Protein AF-D3DDX3-F1 (afdb_monomer_lite)

Structure (mmCIF, N/CA/C/O backbone):
data_AF-D3DDX3-F1
#
_entry.id   AF-D3DDX3-F1
#
loop_
_atom_site.group_PDB
_atom_site.id
_atom_site.type_symbol
_atom_site.label_atom_id
_atom_site.label_alt_id
_atom_site.label_comp_id
_atom_site.label_asym_id
_atom_site.label_entity_id
_atom_site.label_seq_id
_atom_site.pdbx_PDB_ins_code
_atom_site.Cartn_x
_atom_site.Cartn_y
_atom_site.Cartn_z
_atom_site.occupancy
_atom_site.B_iso_or_equiv
_atom_site.auth_seq_id
_atom_site.auth_comp_id
_atom_site.auth_asym_id
_atom_site.auth_atom_id
_atom_site.pdbx_PDB_model_num
ATOM 1 N N . MET A 1 1 ? 1.940 1.582 -7.903 1.00 91.50 1 MET A N 1
ATOM 2 C CA . MET A 1 1 ? 1.048 1.317 -6.741 1.00 91.50 1 MET A CA 1
ATOM 3 C C . MET A 1 1 ? 0.524 2.608 -6.095 1.00 91.50 1 MET A C 1
ATOM 5 O O . MET A 1 1 ? -0.682 2.836 -6.135 1.00 91.50 1 MET A O 1
ATOM 9 N N . THR A 1 2 ? 1.395 3.499 -5.598 1.00 95.62 2 THR A N 1
ATOM 10 C CA . THR A 1 2 ? 1.029 4.734 -4.863 1.00 95.62 2 THR A CA 1
ATOM 11 C C . THR A 1 2 ? -0.045 5.587 -5.533 1.00 95.62 2 THR A C 1
ATOM 13 O O . THR A 1 2 ? -1.007 6.003 -4.888 1.00 95.62 2 THR A O 1
ATOM 16 N N . GLN A 1 3 ? 0.086 5.835 -6.837 1.00 94.88 3 GLN A N 1
ATOM 17 C CA . GLN A 1 3 ? -0.887 6.625 -7.592 1.00 94.88 3 GLN A CA 1
ATOM 18 C C . GLN A 1 3 ? -2.269 5.957 -7.640 1.00 94.88 3 GLN A C 1
ATOM 20 O O . GLN A 1 3 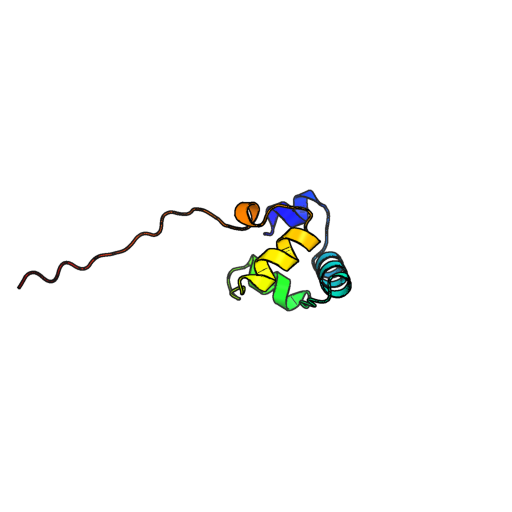? -3.273 6.620 -7.390 1.00 94.88 3 GLN A O 1
ATOM 25 N N . LEU A 1 4 ? -2.327 4.645 -7.886 1.00 96.12 4 LEU A N 1
ATOM 26 C CA . LEU A 1 4 ? -3.582 3.887 -7.950 1.00 96.12 4 LEU A CA 1
ATOM 27 C C . LEU A 1 4 ? -4.306 3.845 -6.600 1.00 96.12 4 LEU A C 1
ATOM 29 O O . LEU A 1 4 ? -5.532 3.975 -6.563 1.00 96.12 4 LEU A O 1
ATOM 33 N N . ARG A 1 5 ? -3.559 3.713 -5.496 1.00 97.62 5 ARG A N 1
ATOM 34 C CA . ARG A 1 5 ? -4.109 3.767 -4.135 1.00 97.62 5 ARG A CA 1
ATOM 35 C C . ARG A 1 5 ? -4.643 5.161 -3.801 1.00 97.62 5 ARG A C 1
ATOM 37 O O . ARG A 1 5 ? -5.766 5.289 -3.314 1.00 97.62 5 ARG A O 1
ATOM 44 N N . LYS A 1 6 ? -3.869 6.213 -4.096 1.00 97.56 6 LYS A N 1
ATOM 45 C CA . LYS A 1 6 ? -4.277 7.609 -3.859 1.00 97.56 6 LYS A CA 1
ATOM 46 C C . LYS A 1 6 ? -5.498 8.007 -4.688 1.00 97.56 6 LYS A C 1
ATOM 48 O O . LYS A 1 6 ? -6.383 8.666 -4.151 1.00 97.56 6 LYS A O 1
ATOM 53 N N . ALA A 1 7 ? -5.596 7.556 -5.940 1.00 96.94 7 ALA A N 1
ATOM 54 C CA . ALA A 1 7 ? -6.773 7.776 -6.786 1.00 96.94 7 ALA A CA 1
ATOM 55 C C . ALA A 1 7 ? -8.066 7.224 -6.154 1.00 96.94 7 ALA A C 1
ATOM 57 O O . ALA A 1 7 ? -9.143 7.775 -6.359 1.00 96.94 7 ALA A O 1
ATOM 58 N N . ARG A 1 8 ? -7.945 6.186 -5.318 1.00 96.75 8 ARG A N 1
ATOM 59 C CA . ARG A 1 8 ? -9.046 5.559 -4.569 1.00 96.75 8 ARG A CA 1
ATOM 60 C C . ARG A 1 8 ? -9.217 6.088 -3.153 1.00 96.75 8 ARG A C 1
ATOM 62 O O . ARG A 1 8 ? -10.052 5.583 -2.415 1.00 96.75 8 ARG A O 1
ATOM 69 N N . ARG A 1 9 ? -8.432 7.100 -2.769 1.00 97.94 9 ARG A N 1
ATOM 70 C CA . ARG A 1 9 ? -8.440 7.708 -1.429 1.00 97.94 9 ARG A CA 1
ATOM 71 C C . ARG A 1 9 ? -8.213 6.693 -0.302 1.00 97.94 9 ARG A C 1
ATOM 73 O O . ARG A 1 9 ? -8.657 6.912 0.819 1.00 97.94 9 ARG A O 1
ATOM 80 N N . LEU A 1 10 ? -7.499 5.607 -0.594 1.00 98.12 10 LEU A N 1
ATOM 81 C CA . LEU A 1 10 ? -7.183 4.577 0.389 1.00 98.12 10 LEU A CA 1
ATOM 82 C C . LEU A 1 10 ? -5.913 4.946 1.157 1.00 98.12 10 LEU A C 1
ATOM 84 O O . LEU A 1 10 ? -4.878 5.280 0.568 1.00 98.12 10 LEU A O 1
ATOM 88 N N . THR A 1 11 ? -5.956 4.836 2.479 1.00 98.56 11 THR A N 1
ATOM 89 C CA . THR A 1 11 ? -4.747 4.793 3.310 1.00 98.56 11 THR A CA 1
ATOM 90 C C . THR A 1 11 ? -4.060 3.428 3.180 1.00 98.56 11 THR A C 1
ATOM 92 O O . THR A 1 11 ? -4.638 2.469 2.665 1.00 98.56 11 THR A O 1
ATOM 95 N N . LEU A 1 12 ? -2.812 3.314 3.645 1.00 98.56 12 LEU A N 1
ATOM 96 C CA . LEU A 1 12 ? -2.132 2.012 3.707 1.00 98.56 12 LEU A CA 1
ATOM 97 C C . LEU A 1 12 ? -2.822 1.049 4.686 1.00 98.56 12 LEU A C 1
ATOM 99 O O . LEU A 1 12 ? -2.819 -0.153 4.451 1.00 98.56 12 LEU A O 1
ATOM 103 N N . VAL A 1 13 ? -3.442 1.574 5.749 1.00 98.62 13 VAL A N 1
ATOM 104 C CA . VAL A 1 13 ? -4.225 0.777 6.707 1.00 98.62 13 VAL A CA 1
ATOM 105 C C . VAL A 1 13 ? -5.456 0.187 6.023 1.00 98.62 13 VAL A C 1
ATOM 107 O O . VAL A 1 13 ? -5.630 -1.023 6.039 1.00 98.62 13 VAL A O 1
ATOM 110 N N . GLN A 1 14 ? -6.227 1.009 5.310 1.00 98.75 14 GLN A N 1
ATOM 111 C CA . GLN A 1 14 ? -7.411 0.538 4.584 1.00 98.75 14 GLN A CA 1
ATOM 112 C C . GLN A 1 14 ? -7.060 -0.482 3.498 1.00 98.75 14 GLN A C 1
ATOM 114 O O . GLN A 1 14 ? -7.769 -1.462 3.305 1.00 98.75 14 GLN A O 1
ATOM 119 N N . LEU A 1 15 ? -5.946 -0.291 2.786 1.00 98.56 15 LEU A N 1
ATOM 120 C CA . LEU A 1 15 ? -5.501 -1.284 1.809 1.00 98.56 15 LEU A CA 1
ATOM 121 C C . LEU A 1 15 ? -5.082 -2.605 2.480 1.00 98.56 15 LEU A C 1
ATOM 123 O O . LEU A 1 15 ? -5.391 -3.674 1.961 1.00 98.56 15 LEU A O 1
ATOM 127 N N . SER A 1 16 ? -4.414 -2.538 3.635 1.00 98.75 16 SER A N 1
ATOM 128 C CA . SER A 1 16 ? -4.068 -3.717 4.443 1.00 98.75 16 SER A CA 1
ATOM 129 C C . SER A 1 16 ? -5.314 -4.477 4.906 1.00 98.75 16 SER A C 1
ATOM 131 O O . SER A 1 16 ? -5.312 -5.708 4.905 1.00 98.75 16 SER A O 1
ATOM 133 N N . GLU A 1 17 ? -6.372 -3.770 5.300 1.00 98.69 17 GLU A N 1
ATOM 134 C CA . GLU A 1 17 ? -7.656 -4.367 5.690 1.00 98.69 17 GLU A CA 1
ATOM 135 C C . GLU A 1 17 ? -8.297 -5.101 4.507 1.00 98.69 17 GLU A C 1
ATOM 137 O O . GLU A 1 17 ? -8.566 -6.295 4.615 1.00 98.69 17 GLU A O 1
ATOM 142 N N . ARG A 1 18 ? -8.400 -4.462 3.332 1.00 98.56 18 ARG A N 1
ATOM 143 C CA . ARG A 1 18 ? -8.933 -5.105 2.112 1.00 98.56 18 ARG A CA 1
ATOM 144 C C . ARG A 1 18 ? -8.150 -6.355 1.710 1.00 98.56 18 ARG A C 1
ATOM 146 O O . ARG A 1 18 ? -8.722 -7.366 1.319 1.00 98.56 18 ARG A O 1
ATOM 153 N N . LEU A 1 19 ? -6.826 -6.309 1.820 1.00 98.44 19 LEU A N 1
ATOM 154 C CA . LEU A 1 19 ? -5.971 -7.469 1.559 1.00 98.44 19 LEU A CA 1
ATOM 155 C C . LEU A 1 19 ? -6.205 -8.607 2.561 1.00 98.44 19 LEU A C 1
ATOM 157 O O . LEU A 1 19 ? -6.139 -9.780 2.196 1.00 98.4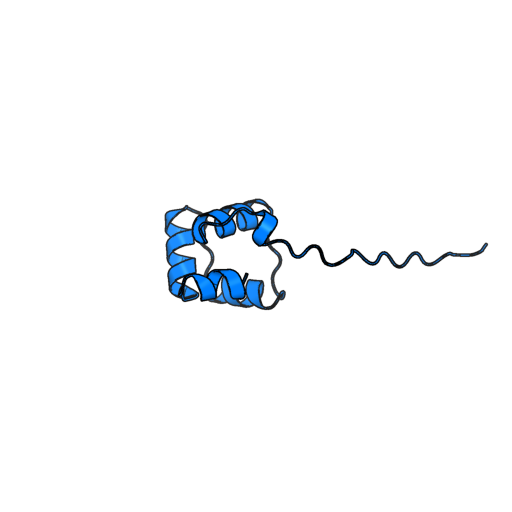4 19 LEU A O 1
ATOM 161 N N . THR A 1 20 ? -6.520 -8.268 3.811 1.00 98.38 20 THR A N 1
ATOM 162 C CA . THR A 1 20 ? -6.908 -9.245 4.834 1.00 98.38 20 THR A CA 1
ATOM 163 C C . THR A 1 20 ? -8.255 -9.886 4.498 1.00 98.38 20 THR A C 1
ATOM 165 O O . THR A 1 20 ? -8.371 -11.105 4.576 1.00 98.38 20 THR A O 1
ATOM 168 N N . GLU A 1 21 ? -9.239 -9.102 4.049 1.00 98.06 21 GLU A N 1
ATOM 169 C CA . GLU A 1 21 ? -10.558 -9.596 3.612 1.00 98.06 21 GLU A CA 1
ATOM 170 C C . GLU A 1 21 ? -10.462 -10.566 2.423 1.00 98.06 21 GLU A C 1
ATOM 172 O O . GLU A 1 21 ? -11.215 -11.533 2.346 1.00 98.06 21 GLU A O 1
ATOM 177 N N . ILE A 1 22 ? -9.496 -10.351 1.524 1.00 96.12 22 ILE A N 1
ATOM 178 C CA . ILE A 1 22 ? -9.221 -11.218 0.363 1.00 96.12 22 ILE A CA 1
ATOM 179 C C . ILE A 1 22 ? -8.399 -12.468 0.760 1.00 96.12 22 ILE A C 1
ATOM 181 O O . ILE A 1 22 ? -8.156 -13.353 -0.058 1.00 96.12 22 ILE A O 1
ATOM 185 N N . GLY A 1 23 ? -7.981 -12.584 2.025 1.00 97.25 23 GLY A N 1
ATOM 186 C CA . GLY A 1 23 ? -7.218 -13.729 2.533 1.00 97.25 23 GLY A CA 1
ATOM 187 C C . GLY A 1 23 ? -5.717 -13.666 2.240 1.00 97.25 23 GLY A C 1
ATOM 188 O O . GLY A 1 23 ? -5.019 -14.671 2.373 1.00 97.25 23 GLY A O 1
ATOM 189 N N . ARG A 1 24 ? -5.191 -12.493 1.863 1.00 97.44 24 ARG A N 1
ATOM 190 C CA . ARG A 1 24 ? -3.768 -12.272 1.569 1.00 97.44 24 ARG A CA 1
ATOM 191 C C . ARG A 1 24 ? -3.227 -11.071 2.359 1.00 97.44 24 ARG A C 1
ATOM 193 O O . ARG A 1 24 ? -2.928 -10.035 1.769 1.00 97.44 24 ARG A O 1
ATOM 200 N N . PRO A 1 25 ? -3.099 -11.174 3.693 1.00 97.75 25 PRO A N 1
ATOM 201 C CA . PRO A 1 25 ? -2.749 -10.036 4.536 1.00 97.75 25 PRO A CA 1
ATOM 202 C C . PRO A 1 25 ? -1.345 -9.494 4.226 1.00 97.75 25 PRO A C 1
ATOM 204 O O . PRO A 1 25 ? -0.362 -10.235 4.205 1.00 97.75 25 PRO A O 1
ATOM 207 N N . ILE A 1 26 ? -1.242 -8.173 4.053 1.00 97.62 26 ILE A N 1
ATOM 208 C CA . ILE A 1 26 ? 0.030 -7.442 3.974 1.00 97.62 26 ILE A CA 1
ATOM 209 C C . ILE A 1 26 ? -0.055 -6.245 4.914 1.00 97.62 26 ILE A C 1
ATOM 211 O O . ILE A 1 26 ? -0.881 -5.361 4.712 1.00 97.62 26 ILE A O 1
ATOM 215 N N . LEU A 1 27 ? 0.828 -6.199 5.914 1.00 98.12 27 LEU A N 1
ATOM 216 C CA . LEU A 1 27 ? 0.858 -5.113 6.896 1.00 98.12 27 LEU A CA 1
ATOM 217 C C . LEU A 1 27 ? 1.120 -3.743 6.235 1.00 98.12 27 LEU A C 1
ATOM 219 O O . LEU A 1 27 ? 1.871 -3.680 5.254 1.00 98.12 27 LEU A O 1
ATOM 223 N N . PRO A 1 28 ? 0.637 -2.622 6.813 1.00 98.56 28 PRO A N 1
ATOM 224 C CA . PRO A 1 28 ? 0.856 -1.279 6.263 1.00 98.56 28 PRO A CA 1
ATOM 225 C C . PRO A 1 28 ? 2.334 -0.925 6.050 1.00 98.56 28 PRO A C 1
ATOM 227 O O . PRO A 1 28 ? 2.683 -0.259 5.079 1.00 98.56 28 PRO A O 1
ATOM 230 N N . THR A 1 29 ? 3.225 -1.408 6.922 1.00 98.31 29 THR A N 1
ATOM 231 C CA . THR A 1 29 ? 4.681 -1.243 6.779 1.00 98.31 29 THR A CA 1
ATOM 232 C C . THR A 1 29 ? 5.232 -1.998 5.569 1.00 98.31 29 THR A C 1
ATOM 234 O O . THR A 1 29 ? 6.103 -1.485 4.871 1.00 98.31 29 THR A O 1
ATOM 237 N N . GLY A 1 30 ? 4.700 -3.188 5.279 1.00 97.88 30 GLY A N 1
ATOM 238 C CA . GLY A 1 30 ? 5.013 -3.949 4.072 1.00 97.88 30 GLY A CA 1
ATOM 239 C C . GLY A 1 30 ? 4.539 -3.226 2.814 1.00 97.88 30 GLY A C 1
ATOM 240 O O . GLY A 1 30 ? 5.312 -3.094 1.869 1.00 97.88 30 GLY A O 1
ATOM 241 N N . LEU A 1 31 ? 3.316 -2.689 2.834 1.00 97.94 31 LEU A N 1
ATOM 242 C CA . LEU A 1 31 ? 2.769 -1.885 1.737 1.00 97.94 31 LEU A CA 1
ATOM 243 C C . LEU A 1 31 ? 3.586 -0.614 1.488 1.00 97.94 31 LEU A C 1
ATOM 245 O O . LEU A 1 31 ? 3.855 -0.291 0.336 1.00 97.94 31 LEU A O 1
ATOM 249 N N . SER A 1 32 ? 4.041 0.064 2.546 1.00 98.06 32 SER A N 1
ATOM 250 C CA . SER A 1 32 ? 4.955 1.203 2.418 1.00 98.06 32 SE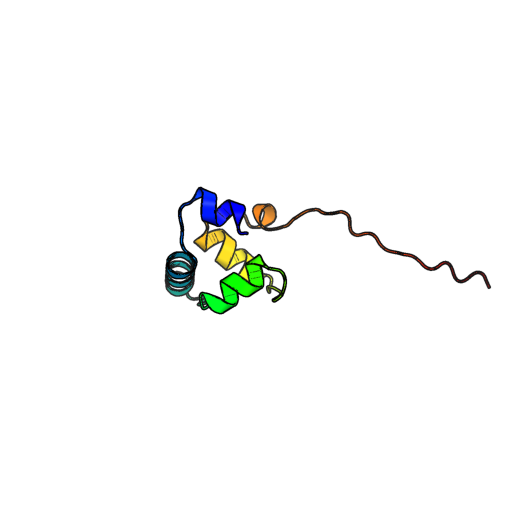R A CA 1
ATOM 251 C C . SER A 1 32 ? 6.246 0.799 1.700 1.00 98.06 32 SER A C 1
ATOM 253 O O . SER A 1 32 ? 6.621 1.429 0.718 1.00 98.06 32 SER A O 1
ATOM 255 N N . LYS A 1 33 ? 6.899 -0.295 2.112 1.00 97.88 33 LYS A N 1
ATOM 256 C CA . LYS A 1 33 ? 8.128 -0.779 1.455 1.00 97.88 33 LYS A CA 1
ATOM 257 C C . LYS A 1 33 ? 7.912 -1.159 -0.010 1.00 97.88 33 LYS A C 1
ATOM 259 O O . LYS A 1 33 ? 8.783 -0.912 -0.835 1.00 97.88 33 LYS A O 1
ATOM 264 N N . ILE A 1 34 ? 6.751 -1.728 -0.340 1.00 95.94 34 ILE A N 1
ATOM 265 C CA . ILE A 1 34 ? 6.357 -2.013 -1.727 1.00 95.94 34 ILE A CA 1
ATOM 266 C C . ILE A 1 34 ? 6.242 -0.711 -2.532 1.00 95.94 34 ILE A C 1
ATOM 268 O O . ILE A 1 34 ? 6.764 -0.632 -3.639 1.00 95.94 34 ILE A O 1
ATOM 272 N N . GLU A 1 35 ? 5.590 0.323 -1.988 1.00 95.31 35 GLU A N 1
ATOM 273 C CA . GLU A 1 35 ? 5.471 1.627 -2.659 1.00 95.31 35 GLU A CA 1
ATOM 274 C C . GLU A 1 35 ? 6.822 2.310 -2.903 1.00 95.31 35 GLU A C 1
ATOM 276 O O . GLU A 1 35 ? 6.955 3.030 -3.891 1.00 95.31 35 GLU A O 1
ATOM 281 N N . HIS A 1 36 ? 7.811 2.065 -2.040 1.00 94.94 36 HIS A N 1
ATOM 282 C CA . HIS A 1 36 ? 9.173 2.592 -2.171 1.00 94.94 36 HIS A CA 1
ATOM 283 C C . HIS A 1 36 ? 10.116 1.677 -2.975 1.00 94.94 36 HIS A C 1
ATOM 285 O O . HIS A 1 36 ? 11.280 2.016 -3.157 1.00 94.94 36 HIS A O 1
ATOM 291 N N . GLY A 1 37 ? 9.649 0.517 -3.455 1.00 92.00 37 GLY A N 1
ATOM 292 C CA . GLY A 1 37 ? 10.483 -0.445 -4.189 1.00 92.00 37 GLY A CA 1
ATOM 293 C C . GLY A 1 37 ? 11.499 -1.206 -3.324 1.00 92.00 37 GLY A C 1
ATOM 294 O O . GLY A 1 37 ? 12.320 -1.953 -3.843 1.00 92.00 37 GLY A O 1
ATOM 295 N N . GLU A 1 38 ? 11.430 -1.068 -2.002 1.00 95.38 38 GLU A N 1
ATOM 296 C CA . GLU A 1 38 ? 12.325 -1.718 -1.033 1.00 95.38 38 GLU A CA 1
ATOM 297 C C . GLU A 1 38 ? 11.938 -3.178 -0.754 1.00 95.38 38 GLU A C 1
ATOM 299 O O . GLU A 1 38 ? 12.673 -3.929 -0.110 1.00 95.38 38 GLU A O 1
ATOM 304 N N . ARG A 1 39 ? 10.744 -3.585 -1.196 1.00 93.44 39 ARG A N 1
ATOM 305 C CA . ARG A 1 39 ? 10.229 -4.945 -1.061 1.00 93.44 39 ARG A CA 1
ATOM 306 C C . ARG A 1 39 ? 9.592 -5.388 -2.372 1.00 93.44 39 ARG A C 1
ATOM 308 O O . ARG A 1 39 ? 8.608 -4.798 -2.811 1.00 93.44 39 ARG A O 1
ATOM 315 N N . GLY A 1 40 ? 10.116 -6.475 -2.936 1.00 88.50 40 GLY A N 1
ATOM 316 C CA . GLY A 1 40 ? 9.515 -7.150 -4.085 1.00 88.50 40 GLY A CA 1
ATOM 317 C C . GLY A 1 40 ? 8.153 -7.785 -3.773 1.00 88.50 40 GLY A C 1
ATOM 318 O O . GLY A 1 40 ? 7.760 -7.949 -2.613 1.00 88.50 40 GLY A O 1
ATOM 319 N N . LEU A 1 41 ? 7.438 -8.159 -4.830 1.00 92.00 41 LEU A N 1
ATOM 320 C CA . LEU A 1 41 ? 6.124 -8.802 -4.786 1.00 92.00 41 LEU A CA 1
ATOM 321 C C . LEU A 1 41 ? 6.184 -10.145 -5.516 1.00 92.00 41 LEU A C 1
ATOM 323 O O . LEU A 1 41 ? 6.824 -10.243 -6.562 1.00 92.00 41 LEU A O 1
ATOM 327 N N . SER A 1 42 ? 5.498 -11.164 -4.996 1.00 94.38 42 SER A N 1
ATOM 328 C CA . SER A 1 42 ? 5.190 -12.363 -5.785 1.00 94.38 42 SER A CA 1
ATOM 329 C C . SER A 1 42 ? 4.056 -12.085 -6.783 1.00 94.38 42 SER A C 1
ATOM 331 O O . SER A 1 42 ? 3.334 -11.095 -6.651 1.00 94.38 42 SER A O 1
ATOM 333 N N . VAL A 1 43 ? 3.865 -12.974 -7.764 1.00 95.31 43 VAL A N 1
ATOM 334 C CA . VAL A 1 43 ? 2.740 -12.879 -8.715 1.00 95.31 43 VAL A CA 1
ATOM 335 C C . VAL A 1 43 ? 1.396 -12.906 -7.983 1.00 95.31 43 VAL A C 1
ATOM 337 O O . VAL A 1 43 ? 0.515 -12.107 -8.284 1.00 95.31 43 VAL A O 1
ATOM 340 N N . ASP A 1 44 ? 1.249 -13.748 -6.964 1.00 95.81 44 ASP A N 1
ATOM 341 C CA . ASP A 1 44 ? 0.023 -13.770 -6.167 1.00 95.81 44 ASP A CA 1
ATOM 342 C C . ASP A 1 44 ? -0.200 -12.460 -5.397 1.00 95.81 44 ASP A C 1
ATOM 344 O O . ASP A 1 44 ? -1.336 -12.007 -5.273 1.00 95.81 44 ASP A O 1
ATOM 348 N N . ASP A 1 45 ? 0.867 -11.836 -4.876 1.00 95.44 45 ASP A N 1
ATOM 349 C CA . ASP A 1 45 ? 0.742 -10.540 -4.197 1.00 95.44 45 ASP A CA 1
ATOM 350 C C . ASP A 1 45 ? 0.305 -9.455 -5.186 1.00 95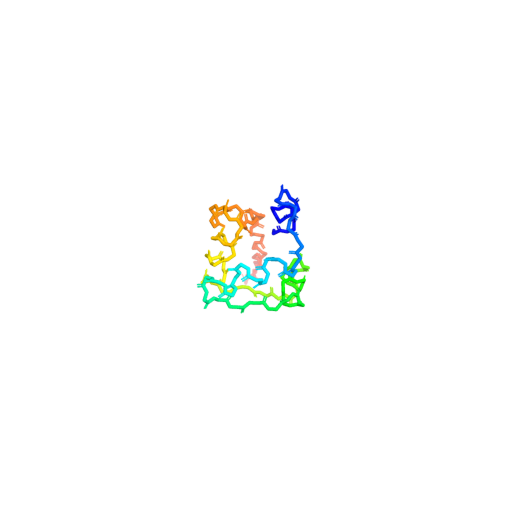.44 45 ASP A C 1
ATOM 352 O O . ASP A 1 45 ? -0.497 -8.594 -4.832 1.00 95.44 45 ASP A O 1
ATOM 356 N N . LEU A 1 46 ? 0.805 -9.507 -6.426 1.00 96.19 46 LEU A N 1
ATOM 357 C CA . LEU A 1 46 ? 0.390 -8.612 -7.503 1.00 96.19 46 LEU A CA 1
ATOM 358 C C . LEU A 1 46 ? -1.109 -8.763 -7.795 1.00 96.19 46 LEU A C 1
ATOM 360 O O . LEU A 1 46 ? -1.819 -7.760 -7.846 1.00 96.19 46 LEU A O 1
ATOM 364 N N . VAL A 1 47 ? -1.599 -9.997 -7.938 1.00 97.38 47 VAL A N 1
ATOM 365 C CA . VAL A 1 47 ? -3.022 -10.279 -8.191 1.00 97.38 47 VAL A CA 1
ATOM 366 C C . VAL A 1 47 ? -3.890 -9.845 -7.007 1.00 97.38 47 VAL A C 1
ATOM 368 O O . VAL A 1 47 ? -4.916 -9.196 -7.203 1.00 97.38 47 VAL A O 1
ATOM 371 N N . ALA A 1 48 ? -3.466 -10.129 -5.773 1.00 97.88 48 ALA A N 1
ATOM 372 C CA . ALA A 1 48 ? -4.189 -9.710 -4.574 1.00 97.88 48 ALA A CA 1
ATOM 373 C C . ALA A 1 48 ? -4.236 -8.182 -4.431 1.00 97.88 48 ALA A C 1
ATOM 375 O O . ALA A 1 48 ? -5.283 -7.626 -4.108 1.00 97.88 48 ALA A O 1
ATOM 376 N N . LEU A 1 49 ? -3.130 -7.485 -4.715 1.00 97.62 49 LEU A N 1
ATOM 377 C CA . LEU A 1 49 ? -3.086 -6.022 -4.743 1.00 97.62 49 LEU A CA 1
ATOM 378 C C . LEU A 1 49 ? -3.996 -5.452 -5.825 1.00 97.62 49 LEU A C 1
ATOM 380 O O . LEU A 1 49 ? -4.669 -4.460 -5.567 1.00 97.62 49 LEU A O 1
ATOM 384 N N . ALA A 1 50 ? -4.031 -6.069 -7.005 1.00 97.50 50 ALA A N 1
ATOM 385 C CA . ALA A 1 50 ? -4.906 -5.656 -8.094 1.00 97.50 50 ALA A CA 1
ATOM 386 C C . ALA A 1 50 ? -6.382 -5.760 -7.684 1.00 97.50 50 ALA A C 1
ATOM 388 O O . ALA A 1 50 ? -7.118 -4.780 -7.783 1.00 97.50 50 ALA A O 1
ATOM 389 N N . ALA A 1 51 ? -6.777 -6.894 -7.097 1.00 98.00 51 ALA A N 1
ATOM 390 C CA . ALA A 1 51 ? -8.119 -7.101 -6.559 1.00 98.00 51 ALA A CA 1
ATOM 391 C C . ALA A 1 51 ? -8.452 -6.111 -5.425 1.00 98.00 51 ALA A C 1
ATOM 393 O O . ALA A 1 51 ? -9.487 -5.447 -5.453 1.00 98.00 51 ALA A O 1
ATOM 394 N N . ALA A 1 52 ? -7.548 -5.934 -4.456 1.00 98.12 52 ALA A N 1
ATOM 395 C CA . ALA A 1 52 ? -7.726 -5.004 -3.338 1.00 98.12 52 ALA A CA 1
ATOM 396 C C . ALA A 1 52 ? -7.742 -3.532 -3.771 1.00 98.12 52 ALA A C 1
ATOM 398 O O . ALA A 1 52 ? -8.238 -2.671 -3.043 1.00 98.12 52 ALA A O 1
ATOM 399 N N . LEU A 1 53 ? -7.187 -3.221 -4.939 1.00 97.50 53 LEU A N 1
ATOM 400 C CA . LEU A 1 53 ? -7.211 -1.904 -5.553 1.00 97.50 53 LEU A CA 1
ATOM 401 C C . LEU A 1 53 ? -8.262 -1.797 -6.649 1.00 97.50 53 LEU A C 1
ATOM 403 O O . LEU A 1 53 ? -8.336 -0.728 -7.219 1.00 97.50 53 LEU A O 1
ATOM 407 N N . ASP A 1 54 ? -9.078 -2.806 -6.948 1.00 96.94 54 ASP A N 1
ATOM 408 C CA . ASP A 1 54 ? -10.062 -2.742 -8.040 1.00 96.94 54 ASP A CA 1
ATOM 409 C C . ASP A 1 54 ? -9.445 -2.219 -9.363 1.00 96.94 54 ASP A C 1
ATOM 411 O O . ASP A 1 54 ? -9.868 -1.209 -9.936 1.00 96.94 54 ASP A O 1
ATOM 415 N N . VAL A 1 55 ? -8.331 -2.837 -9.764 1.00 96.50 55 VAL A N 1
ATOM 416 C CA . VAL A 1 55 ? -7.593 -2.606 -11.020 1.00 96.50 55 VAL A CA 1
ATOM 417 C C . VAL A 1 55 ? -7.236 -3.940 -11.652 1.00 96.50 55 VAL A C 1
ATOM 419 O O . VAL A 1 55 ? -7.183 -4.963 -10.969 1.00 96.50 55 VAL A O 1
ATOM 422 N N . SER A 1 56 ? -6.883 -3.916 -12.931 1.00 95.94 56 SER A N 1
ATOM 423 C CA . SER A 1 56 ? -6.232 -5.064 -13.549 1.00 95.94 56 SER A CA 1
ATOM 424 C C . SER A 1 56 ? -4.741 -5.144 -13.149 1.00 95.94 56 SER A C 1
ATOM 426 O O . SER A 1 56 ? -4.108 -4.095 -12.959 1.00 95.94 56 SER A O 1
ATOM 428 N N . PRO A 1 57 ? -4.143 -6.347 -13.022 1.00 95.19 57 PRO A N 1
ATOM 429 C CA . PRO A 1 57 ? -2.745 -6.522 -12.606 1.00 95.19 57 PRO A CA 1
ATOM 430 C C . PRO A 1 57 ? -1.725 -5.754 -13.454 1.00 95.19 57 PRO A C 1
ATOM 432 O O . PRO A 1 57 ? -0.750 -5.232 -12.918 1.00 95.19 57 PRO A O 1
ATOM 435 N N . GLU A 1 58 ? -1.961 -5.623 -14.759 1.00 93.50 58 GLU A N 1
ATOM 436 C CA . GLU A 1 58 ? -1.097 -4.890 -15.687 1.00 93.50 58 GLU A CA 1
ATOM 437 C C . GLU A 1 58 ? -0.957 -3.407 -15.330 1.00 93.50 58 GLU A C 1
ATOM 439 O O . GLU A 1 58 ? 0.083 -2.815 -15.592 1.00 93.50 58 GLU A O 1
ATOM 444 N N . GLN A 1 59 ? -1.946 -2.808 -14.659 1.00 93.12 59 GLN A N 1
ATOM 445 C CA . GLN A 1 59 ? -1.879 -1.406 -14.235 1.00 93.12 59 GLN A CA 1
ATOM 446 C C . GLN A 1 59 ? -0.892 -1.187 -13.077 1.00 93.12 59 GLN A C 1
ATOM 448 O O . GLN A 1 59 ? -0.508 -0.051 -12.792 1.00 93.12 59 GLN A O 1
ATOM 453 N N . LEU A 1 60 ? -0.507 -2.256 -12.370 1.00 92.50 60 LEU A N 1
ATOM 454 C CA . LEU A 1 60 ? 0.498 -2.220 -11.307 1.00 92.50 60 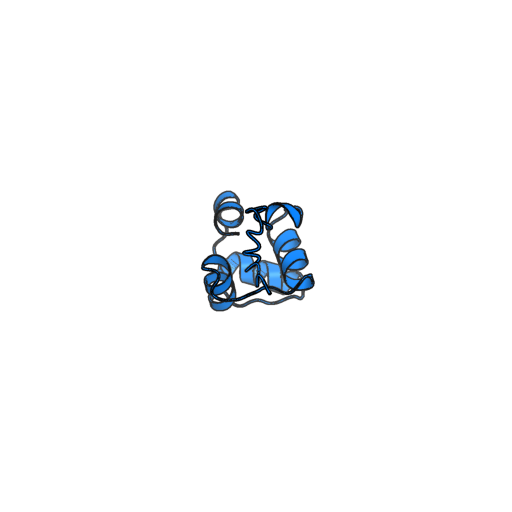LEU A CA 1
ATOM 455 C C . LEU A 1 60 ? 1.923 -2.446 -11.827 1.00 92.50 60 LEU A C 1
ATOM 457 O O . LEU A 1 60 ? 2.865 -2.227 -11.064 1.00 92.50 60 LEU A O 1
ATOM 461 N N . ILE A 1 61 ? 2.075 -2.853 -13.088 1.00 90.12 61 ILE A N 1
ATOM 462 C CA . ILE A 1 61 ? 3.361 -3.088 -13.740 1.00 90.12 61 ILE A CA 1
ATOM 463 C C . ILE A 1 61 ? 3.758 -1.813 -14.485 1.00 90.12 61 ILE A C 1
ATOM 465 O O . ILE A 1 61 ? 3.007 -1.309 -15.316 1.00 90.12 61 ILE A O 1
ATOM 469 N N . ASP A 1 62 ? 4.947 -1.293 -14.192 1.00 79.19 62 ASP A N 1
ATOM 470 C CA . ASP A 1 62 ? 5.547 -0.228 -14.992 1.00 79.19 62 ASP A CA 1
ATOM 471 C C . ASP A 1 62 ? 6.321 -0.873 -16.156 1.00 79.19 62 ASP A C 1
ATOM 473 O O . ASP A 1 62 ? 7.247 -1.646 -15.894 1.00 79.19 62 ASP A O 1
ATOM 477 N N . PRO A 1 63 ? 5.969 -0.613 -17.429 1.00 68.12 63 PRO A N 1
ATOM 478 C CA . PRO A 1 63 ? 6.654 -1.187 -18.584 1.00 68.12 63 PRO A CA 1
ATOM 479 C C . PRO A 1 63 ? 8.015 -0.531 -18.868 1.00 68.12 63 PRO A C 1
ATOM 481 O O . PRO A 1 63 ? 8.471 -0.578 -20.013 1.00 68.12 63 PRO A O 1
ATOM 484 N N . ALA A 1 64 ? 8.656 0.101 -17.875 1.00 68.81 64 ALA A N 1
ATOM 485 C CA . ALA A 1 64 ? 9.979 0.690 -18.028 1.00 68.81 64 ALA A CA 1
ATOM 486 C C . ALA A 1 64 ? 10.902 -0.285 -18.787 1.00 68.81 64 ALA A C 1
ATOM 488 O O . ALA A 1 64 ? 10.957 -1.473 -18.445 1.00 68.81 64 ALA A O 1
ATOM 489 N N . PRO A 1 65 ? 11.578 0.179 -19.855 1.00 65.44 65 PRO A N 1
ATOM 490 C CA . PRO A 1 65 ? 12.332 -0.704 -20.724 1.00 65.44 65 PRO A CA 1
ATOM 491 C C . PRO A 1 65 ? 13.376 -1.456 -19.905 1.00 65.44 65 PRO A C 1
ATOM 493 O O . PRO A 1 65 ? 14.160 -0.856 -19.166 1.00 65.44 65 PRO A O 1
ATOM 496 N N . ILE A 1 66 ? 13.382 -2.782 -20.045 1.00 69.94 66 ILE A N 1
ATOM 497 C CA . ILE A 1 66 ? 14.440 -3.617 -19.488 1.00 69.94 66 ILE A CA 1
ATOM 498 C C . ILE A 1 66 ? 15.708 -3.285 -20.279 1.00 69.9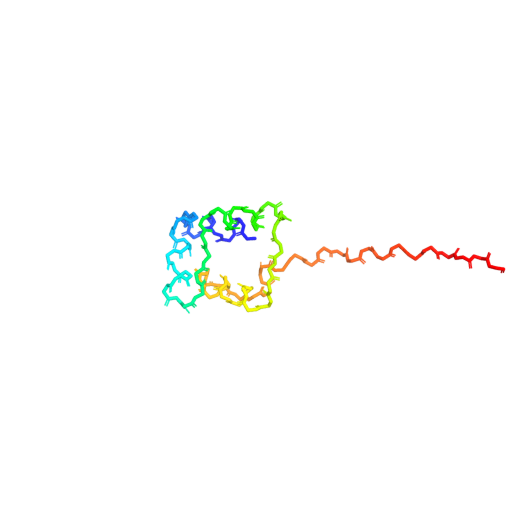4 66 ILE A C 1
ATOM 500 O O . ILE A 1 66 ? 15.921 -3.795 -21.378 1.00 69.94 66 ILE A O 1
ATOM 504 N N . THR A 1 67 ? 16.543 -2.399 -19.741 1.00 72.00 67 THR A N 1
ATOM 505 C CA . THR A 1 67 ? 17.864 -2.123 -20.307 1.00 72.00 67 THR A CA 1
ATOM 506 C C . THR A 1 67 ? 18.782 -3.281 -19.942 1.00 72.00 67 THR A C 1
ATOM 508 O O . THR A 1 67 ? 19.305 -3.352 -18.832 1.00 72.00 67 THR A O 1
ATOM 511 N N . LEU A 1 68 ? 18.959 -4.214 -20.874 1.00 78.06 68 LEU A N 1
ATOM 512 C CA . LEU A 1 68 ? 19.977 -5.252 -20.765 1.00 78.06 68 LEU A CA 1
ATOM 513 C C . LEU A 1 68 ? 21.310 -4.673 -21.245 1.00 78.06 68 LEU A C 1
ATOM 515 O O . LEU A 1 68 ? 21.517 -4.484 -22.444 1.00 78.06 68 LEU A O 1
ATOM 519 N N . THR A 1 69 ? 22.224 -4.390 -20.320 1.00 74.81 69 THR A N 1
ATOM 520 C CA . THR A 1 69 ? 23.617 -4.090 -20.662 1.00 74.81 69 THR A CA 1
ATOM 521 C C . THR A 1 69 ? 24.301 -5.400 -21.043 1.00 74.81 69 THR A C 1
ATOM 523 O O . THR A 1 69 ? 24.724 -6.171 -20.187 1.00 74.81 69 THR A O 1
ATOM 526 N N . VAL A 1 70 ? 24.371 -5.687 -22.341 1.00 78.25 70 VAL A N 1
ATOM 527 C CA . VAL A 1 70 ? 25.225 -6.759 -22.861 1.00 78.25 70 VAL A CA 1
ATOM 528 C C . VAL A 1 70 ? 26.657 -6.238 -22.934 1.00 78.25 70 VAL A C 1
ATOM 530 O O . VAL A 1 70 ? 27.009 -5.492 -23.848 1.00 78.25 70 VAL A O 1
ATOM 533 N N . GLU A 1 71 ? 27.492 -6.619 -21.966 1.00 73.88 71 GLU A N 1
ATOM 534 C CA . GLU A 1 71 ? 28.941 -6.476 -22.105 1.00 73.88 71 GLU A CA 1
ATOM 535 C C . GLU A 1 71 ? 29.402 -7.424 -23.210 1.00 73.88 71 GLU A C 1
ATOM 537 O O . GLU A 1 71 ? 29.439 -8.645 -23.054 1.00 73.88 71 GLU A O 1
ATOM 542 N N . THR A 1 72 ? 29.708 -6.856 -24.374 1.00 64.50 72 THR A N 1
ATOM 543 C CA . THR A 1 72 ? 30.335 -7.617 -25.450 1.00 64.50 72 THR A CA 1
ATOM 544 C C . THR A 1 72 ? 31.777 -7.885 -25.036 1.00 64.50 72 THR A C 1
ATOM 546 O O . THR A 1 72 ? 32.632 -7.008 -25.142 1.00 64.50 72 THR A O 1
ATOM 549 N N . VAL A 1 73 ? 32.051 -9.094 -24.546 1.00 67.75 73 VAL A N 1
ATOM 550 C CA . VAL A 1 73 ? 33.420 -9.599 -24.418 1.00 67.75 73 VAL A CA 1
ATOM 551 C C . VAL A 1 73 ? 33.905 -9.906 -25.832 1.00 67.75 73 VAL A C 1
ATOM 553 O O . VAL A 1 73 ? 33.564 -10.937 -26.405 1.00 67.75 73 VAL A O 1
ATOM 556 N N . ILE A 1 74 ? 34.651 -8.972 -26.419 1.00 67.75 74 ILE A N 1
ATOM 557 C CA . ILE A 1 74 ? 35.391 -9.215 -27.658 1.00 67.75 74 ILE A CA 1
ATOM 558 C C . ILE A 1 74 ? 36.571 -10.121 -27.280 1.00 67.75 74 ILE A C 1
ATOM 560 O O . ILE A 1 74 ? 37.485 -9.673 -26.585 1.00 67.75 74 ILE A O 1
ATOM 564 N N . GLN A 1 75 ? 36.499 -11.398 -27.672 1.00 57.59 75 GLN A N 1
ATOM 565 C CA . GLN A 1 75 ? 37.653 -12.303 -27.739 1.00 57.59 75 GLN A CA 1
ATOM 566 C C . GLN A 1 75 ? 38.340 -12.177 -29.096 1.00 57.59 75 GLN A C 1
ATOM 568 O O . GLN A 1 75 ? 37.613 -12.004 -30.102 1.00 57.59 75 GLN A O 1
#

Foldseek 3Di:
DVVLCVVVVHQLCLLQVLLVVVVRGDHSVRVVCVVVVVDDDDPVRLVSSCVSSVHDSVVVDDPPPPDDPDPPPDD

Secondary structure (DSSP, 8-state):
-HHHHHHTT--HHHHHHHHHHTT----HHHHHHHHTTSS---HHHHHHHHHHTTS-GGGG---------------

pLDDT: mean 91.58, std 10.64, range [57.59, 98.75]

Sequence (75 aa):
MTQLRKARRLTLVQLSERLTEIGRPILPTGLSKIEHGERGLSVDDLVALAAALDVSPEQLIDPAPITLTVETVIQ

Radius of gyration: 15.63 Å; chains: 1; bounding box: 48×22×35 Å